Protein AF-F4BXV8-F1 (afdb_monomer)

Structure (mmCIF, N/CA/C/O backbone):
data_AF-F4BXV8-F1
#
_entry.id   AF-F4BXV8-F1
#
loop_
_atom_site.group_PDB
_atom_site.id
_atom_site.type_symbol
_atom_site.label_atom_id
_atom_site.label_alt_id
_atom_site.label_comp_id
_atom_site.label_asym_id
_atom_site.label_entity_id
_atom_site.label_seq_id
_atom_site.pdbx_PDB_ins_code
_atom_site.Cartn_x
_atom_site.Cartn_y
_atom_site.Cartn_z
_atom_site.occupancy
_atom_site.B_iso_or_equiv
_atom_site.auth_seq_id
_atom_site.auth_comp_id
_atom_site.auth_asym_id
_atom_site.auth_atom_id
_atom_site.pdbx_PDB_model_num
ATOM 1 N N . MET A 1 1 ? 5.978 -12.302 1.996 1.00 73.75 1 MET A N 1
ATOM 2 C CA . MET A 1 1 ? 4.993 -11.675 1.088 1.00 73.75 1 MET A CA 1
ATOM 3 C C . MET A 1 1 ? 4.660 -12.638 -0.025 1.00 73.75 1 MET A C 1
ATOM 5 O O . MET A 1 1 ? 5.481 -13.499 -0.318 1.00 73.75 1 MET A O 1
ATOM 9 N N . LEU A 1 2 ? 3.478 -12.496 -0.616 1.00 84.75 2 LEU A N 1
ATOM 10 C CA . LEU A 1 2 ? 3.040 -13.332 -1.731 1.00 84.75 2 LEU A CA 1
ATOM 11 C C . LEU A 1 2 ? 3.262 -12.576 -3.042 1.00 84.75 2 LEU A C 1
ATOM 13 O O . LEU A 1 2 ? 2.959 -11.388 -3.121 1.00 84.75 2 LEU A O 1
ATOM 17 N N . THR A 1 3 ? 3.807 -13.240 -4.059 1.00 88.31 3 THR A N 1
ATOM 18 C CA . THR A 1 3 ? 3.850 -12.672 -5.414 1.00 88.31 3 THR A CA 1
ATOM 19 C C . THR A 1 3 ? 2.435 -12.635 -5.979 1.00 88.31 3 THR A C 1
ATOM 21 O O . THR A 1 3 ? 1.671 -13.579 -5.789 1.00 88.31 3 THR A O 1
ATOM 24 N N . TYR A 1 4 ? 2.101 -11.550 -6.668 1.00 89.06 4 TYR A N 1
ATOM 25 C CA . TYR A 1 4 ? 0.826 -11.387 -7.348 1.00 89.06 4 TYR A CA 1
ATOM 26 C C . TYR A 1 4 ? 1.066 -11.175 -8.838 1.00 89.06 4 TYR A C 1
ATOM 28 O O . TYR A 1 4 ? 1.834 -10.295 -9.232 1.00 89.06 4 TYR A O 1
ATOM 36 N N . ASP A 1 5 ? 0.428 -12.006 -9.657 1.00 89.19 5 ASP A N 1
ATOM 37 C CA . ASP A 1 5 ? 0.467 -11.875 -11.106 1.00 89.19 5 ASP A CA 1
ATO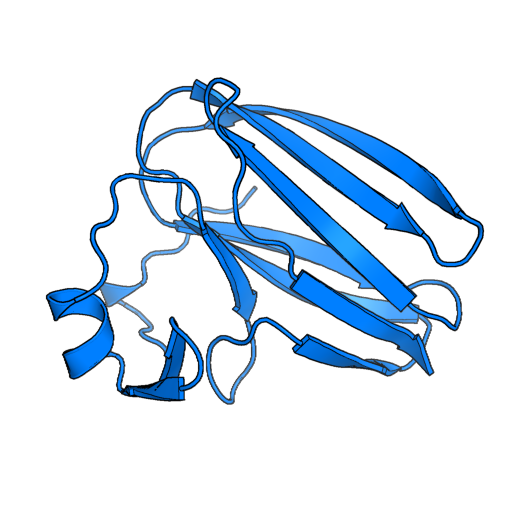M 38 C C . ASP A 1 5 ? -0.743 -11.072 -11.583 1.00 89.19 5 ASP A C 1
ATOM 40 O O . ASP A 1 5 ? -1.849 -11.594 -11.746 1.00 89.19 5 ASP A O 1
ATOM 44 N N . VAL A 1 6 ? -0.509 -9.784 -11.824 1.00 89.75 6 VAL A N 1
ATOM 45 C CA . VAL A 1 6 ? -1.546 -8.860 -12.285 1.00 89.75 6 VAL A CA 1
ATOM 46 C C . VAL A 1 6 ? -2.131 -9.244 -13.646 1.00 89.75 6 VAL A C 1
ATOM 48 O O . VAL A 1 6 ? -3.260 -8.868 -13.939 1.00 89.75 6 VAL A O 1
ATOM 51 N N . GLN A 1 7 ? -1.413 -10.003 -14.480 1.00 87.62 7 GLN A N 1
ATOM 52 C CA . GLN A 1 7 ? -1.928 -10.395 -15.794 1.00 87.62 7 GLN A CA 1
ATOM 53 C C . GLN A 1 7 ? -3.037 -11.445 -15.680 1.00 87.62 7 GLN A C 1
ATOM 55 O O . GLN A 1 7 ? -3.948 -11.465 -16.503 1.00 87.62 7 GLN A O 1
ATOM 60 N N . THR A 1 8 ? -2.991 -12.288 -14.645 1.00 87.94 8 THR A N 1
ATOM 61 C CA . THR A 1 8 ? -4.000 -13.336 -14.415 1.00 87.94 8 THR A CA 1
ATOM 62 C C . THR A 1 8 ? -5.279 -12.817 -13.766 1.00 87.94 8 THR A C 1
ATOM 64 O O . THR A 1 8 ? -6.335 -13.429 -13.915 1.00 87.94 8 THR A O 1
ATOM 67 N N . ALA A 1 9 ? -5.200 -11.694 -13.050 1.00 86.00 9 ALA A N 1
ATOM 68 C CA . ALA A 1 9 ? -6.320 -11.139 -12.300 1.00 86.00 9 ALA A CA 1
ATOM 69 C C . ALA A 1 9 ? -6.241 -9.604 -12.210 1.00 86.00 9 ALA A C 1
ATOM 71 O O . ALA A 1 9 ? -6.115 -9.086 -11.101 1.00 86.00 9 ALA A O 1
ATOM 72 N N . PRO A 1 10 ? -6.284 -8.861 -13.332 1.00 91.00 10 PRO A N 1
ATOM 73 C CA . PRO A 1 10 ? -6.131 -7.410 -13.311 1.00 91.00 10 PRO A CA 1
ATOM 74 C C . PRO A 1 10 ? -7.282 -6.727 -12.551 1.00 91.00 10 PRO A C 1
ATOM 76 O O . PRO A 1 10 ? -8.418 -7.211 -12.585 1.00 91.00 10 PRO A O 1
ATOM 79 N N . PRO A 1 11 ? -7.029 -5.586 -11.888 1.00 94.62 11 PRO A N 1
ATOM 80 C CA . PRO A 1 11 ? -8.083 -4.816 -11.238 1.00 94.62 11 PRO A CA 1
ATOM 81 C C . PRO A 1 11 ? -9.031 -4.206 -12.276 1.00 94.62 11 PRO A C 1
ATOM 83 O O . PRO A 1 11 ? -8.635 -3.890 -13.397 1.00 94.62 11 PRO A O 1
ATOM 86 N N . SER A 1 12 ? -10.282 -3.959 -11.892 1.00 93.81 12 SER A N 1
ATOM 87 C CA . SER A 1 12 ? -11.226 -3.206 -12.729 1.00 93.81 12 SER A CA 1
ATOM 88 C C . SER A 1 12 ? -10.794 -1.744 -12.904 1.00 93.81 12 SER A C 1
ATOM 90 O O . SER A 1 12 ? -10.888 -1.195 -14.003 1.00 93.81 12 SER A O 1
ATOM 92 N N . ALA A 1 13 ? -10.279 -1.129 -11.837 1.00 96.25 13 ALA A N 1
ATOM 93 C CA . ALA A 1 13 ? -9.760 0.231 -11.830 1.00 96.25 13 ALA A CA 1
ATOM 94 C C . ALA A 1 13 ? -8.596 0.397 -10.841 1.00 96.25 13 ALA A C 1
ATOM 96 O O . ALA A 1 13 ? -8.496 -0.310 -9.838 1.00 96.25 13 ALA A O 1
ATOM 97 N N . VAL A 1 14 ? -7.725 1.365 -11.114 1.00 97.81 14 VAL A N 1
ATOM 98 C CA . VAL A 1 14 ? -6.584 1.735 -10.275 1.00 97.81 14 VAL A CA 1
ATOM 99 C C . VAL A 1 14 ? -6.624 3.233 -10.022 1.00 97.81 14 VAL A C 1
ATOM 101 O O . VAL A 1 14 ? -6.647 4.023 -10.965 1.00 97.81 14 VAL A O 1
ATOM 104 N N . TYR A 1 15 ? -6.610 3.634 -8.755 1.00 97.56 15 TYR A N 1
ATOM 105 C CA . TYR A 1 15 ? -6.400 5.023 -8.379 1.00 97.56 15 TYR A CA 1
ATOM 106 C C . TYR A 1 15 ? -4.942 5.412 -8.639 1.00 97.56 15 TYR A C 1
ATOM 108 O O . TYR A 1 15 ? -4.018 4.853 -8.041 1.00 97.56 15 TYR A O 1
ATOM 116 N N . TYR A 1 16 ? -4.732 6.368 -9.538 1.00 94.81 16 TYR A N 1
ATOM 117 C CA . TYR A 1 16 ? -3.416 6.863 -9.919 1.00 94.81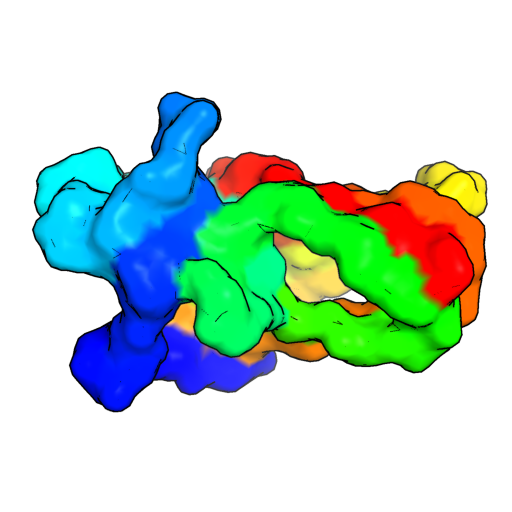 16 TYR A CA 1
ATOM 118 C C . TYR A 1 16 ? -3.494 8.350 -10.277 1.00 94.81 16 TYR A C 1
ATOM 120 O O . TYR A 1 16 ? -4.386 8.783 -11.007 1.00 94.81 16 TYR A O 1
ATOM 128 N N . SER A 1 17 ? -2.564 9.147 -9.743 1.00 88.44 17 SER A N 1
ATOM 129 C CA . SER A 1 17 ? -2.438 10.584 -10.042 1.00 88.44 17 SER A CA 1
ATOM 130 C C . SER A 1 17 ? -3.745 11.384 -9.897 1.00 88.44 17 SER A C 1
ATOM 132 O O . SER A 1 17 ? -4.046 12.253 -10.710 1.00 88.44 17 SER A O 1
ATOM 134 N N . GLY A 1 18 ? -4.534 11.091 -8.857 1.00 91.25 18 GLY A N 1
ATOM 135 C CA . GLY A 1 18 ? -5.753 11.841 -8.528 1.00 91.25 18 GLY A CA 1
ATOM 136 C C . GLY A 1 18 ? -7.042 11.342 -9.189 1.00 91.25 18 GLY A C 1
ATOM 137 O O . GLY A 1 18 ? -8.092 11.947 -8.989 1.00 91.25 18 GLY A O 1
ATOM 138 N N . SER A 1 19 ? -6.998 10.254 -9.962 1.00 95.00 19 SER A N 1
ATOM 139 C CA . SER A 1 19 ? -8.178 9.706 -10.643 1.00 95.00 19 SER A CA 1
ATOM 140 C C . SER A 1 19 ? -8.168 8.179 -10.677 1.00 95.00 19 SER A C 1
ATOM 142 O O . SER A 1 19 ? -7.116 7.555 -10.550 1.00 95.00 19 SER A O 1
ATOM 144 N N . TYR A 1 20 ? -9.341 7.566 -10.850 1.00 96.75 20 TYR A N 1
ATOM 145 C CA . TYR A 1 20 ? -9.438 6.138 -11.148 1.00 96.75 20 TYR A CA 1
ATOM 146 C C . TYR A 1 20 ? -9.291 5.910 -12.650 1.00 96.75 20 TYR A C 1
ATOM 148 O O . TYR A 1 20 ? -10.061 6.447 -13.445 1.00 96.75 20 TYR A O 1
ATOM 156 N N . LEU A 1 21 ? -8.324 5.079 -13.024 1.00 97.50 21 LEU A N 1
ATOM 157 C CA . LEU A 1 21 ? -8.090 4.652 -14.396 1.00 97.50 21 LEU A CA 1
ATOM 158 C C . LEU A 1 21 ? -8.484 3.180 -14.546 1.00 97.50 21 LEU A C 1
ATOM 160 O O . LEU A 1 21 ? -8.116 2.376 -13.688 1.00 97.50 21 LEU A O 1
ATOM 164 N N . PRO A 1 22 ? -9.165 2.778 -15.633 1.00 96.50 22 PRO A N 1
ATOM 165 C CA . PRO A 1 22 ? -9.258 1.367 -15.992 1.00 96.50 22 PRO A CA 1
ATOM 166 C C . PRO A 1 22 ? -7.857 0.759 -16.103 1.00 96.50 22 PRO A C 1
ATOM 168 O O . PRO A 1 22 ? -6.925 1.450 -16.532 1.00 96.50 22 PRO A O 1
ATOM 171 N N . TRP A 1 23 ? -7.702 -0.531 -15.784 1.00 94.94 23 TRP A N 1
ATOM 172 C CA . TRP A 1 23 ? -6.402 -1.213 -15.883 1.00 94.94 23 TRP A CA 1
ATOM 173 C C . TRP A 1 23 ? -5.721 -0.968 -17.233 1.00 94.94 23 TRP A C 1
ATOM 175 O O . TRP A 1 23 ? -4.528 -0.670 -17.279 1.00 94.94 23 TRP A O 1
ATOM 185 N N . THR A 1 24 ? -6.501 -1.000 -18.320 1.00 94.50 24 THR A N 1
ATOM 186 C CA . THR A 1 24 ? -5.999 -0.819 -19.684 1.00 94.50 24 THR A CA 1
ATOM 187 C C . THR A 1 24 ? -5.361 0.540 -19.951 1.00 94.50 24 THR A C 1
ATOM 189 O O . THR A 1 24 ? -4.487 0.653 -20.803 1.00 94.50 24 THR A O 1
ATOM 192 N N . SER A 1 25 ? -5.797 1.573 -19.236 1.00 96.38 25 SER A N 1
ATOM 193 C CA . SER A 1 25 ? -5.219 2.913 -19.315 1.00 96.38 25 SER A CA 1
ATOM 194 C C . SER A 1 25 ? -4.077 3.069 -18.318 1.00 96.38 25 SER A C 1
ATOM 196 O O . SER A 1 25 ? -3.043 3.639 -18.654 1.00 96.38 25 SER A O 1
ATOM 198 N N . PHE A 1 26 ? -4.237 2.521 -17.110 1.00 96.25 26 PHE A N 1
ATOM 199 C CA . PHE A 1 26 ? -3.221 2.571 -16.063 1.00 96.25 26 PHE A CA 1
ATOM 200 C C . PHE A 1 26 ? -1.886 1.972 -16.520 1.00 96.25 26 PHE A C 1
ATOM 202 O O . PHE A 1 26 ? -0.860 2.638 -16.400 1.00 96.25 26 PHE A O 1
ATOM 209 N N . TYR A 1 27 ? -1.883 0.758 -17.088 1.00 92.69 27 TYR A N 1
ATOM 210 C CA . TYR A 1 27 ? -0.626 0.086 -17.446 1.00 92.69 27 TYR A CA 1
ATOM 211 C C . TYR A 1 27 ? 0.176 0.844 -18.519 1.00 92.69 27 TYR A C 1
ATOM 213 O O . TYR A 1 27 ? 1.378 0.633 -18.640 1.00 92.69 27 TYR A O 1
ATOM 221 N N . GLN A 1 28 ? -0.476 1.714 -19.299 1.00 94.06 28 GLN A N 1
ATOM 222 C CA . GLN A 1 28 ? 0.167 2.524 -20.338 1.00 94.06 28 GLN A CA 1
ATOM 223 C C . GLN A 1 28 ? 0.850 3.774 -19.773 1.00 94.06 28 GLN A C 1
ATOM 225 O O . GLN A 1 28 ? 1.820 4.252 -20.355 1.00 94.06 28 GLN A O 1
ATOM 230 N N . VAL A 1 29 ? 0.340 4.314 -18.660 1.00 94.88 29 VAL A N 1
ATOM 231 C CA . VAL A 1 29 ? 0.823 5.574 -18.063 1.00 94.88 29 VAL A CA 1
ATOM 232 C C . VAL A 1 29 ? 1.642 5.365 -16.793 1.00 94.88 29 VAL A C 1
ATOM 234 O O . VAL A 1 29 ? 2.339 6.277 -16.352 1.00 94.88 29 VAL A O 1
ATOM 237 N N . PHE A 1 30 ? 1.565 4.182 -16.186 1.00 95.19 30 PHE A N 1
ATOM 238 C CA . PHE A 1 30 ? 2.342 3.854 -15.004 1.00 95.19 30 PHE A CA 1
ATOM 239 C C . PHE A 1 30 ? 3.817 3.677 -15.375 1.00 95.19 30 PHE A C 1
ATOM 241 O O . PHE A 1 30 ? 4.203 2.690 -15.997 1.00 95.19 30 PHE A O 1
ATOM 248 N N . SER A 1 31 ? 4.656 4.628 -14.959 1.00 89.44 31 SER A N 1
ATOM 249 C CA . SER A 1 31 ? 6.092 4.657 -15.278 1.00 89.44 31 SER A CA 1
ATOM 250 C C . SER A 1 31 ? 6.884 3.472 -14.724 1.00 89.44 31 SER A C 1
ATOM 252 O O . SER A 1 31 ? 7.994 3.219 -15.186 1.00 89.44 31 SER A O 1
ATOM 254 N N . ALA A 1 32 ? 6.343 2.776 -13.717 1.00 91.50 32 ALA A N 1
ATOM 255 C CA . ALA A 1 32 ? 6.902 1.553 -13.145 1.00 91.50 32 ALA A CA 1
ATOM 256 C C . ALA A 1 32 ? 8.384 1.668 -12.701 1.00 91.50 32 ALA A C 1
ATOM 258 O O . ALA A 1 32 ? 9.097 0.667 -12.614 1.00 91.50 32 ALA A O 1
ATOM 259 N N . ASN A 1 33 ? 8.838 2.889 -12.399 1.00 93.56 33 ASN A N 1
ATOM 260 C CA . ASN A 1 33 ? 10.228 3.242 -12.084 1.00 93.56 33 ASN A CA 1
ATOM 261 C C . ASN A 1 33 ? 10.474 3.513 -10.591 1.00 93.56 33 ASN A C 1
ATOM 263 O O . ASN A 1 33 ? 11.621 3.649 -10.174 1.00 93.56 33 ASN A O 1
ATOM 267 N N . ALA A 1 34 ? 9.413 3.582 -9.791 1.00 95.44 34 ALA A N 1
ATOM 268 C CA . ALA A 1 34 ? 9.465 3.784 -8.351 1.00 95.44 34 ALA A CA 1
ATOM 269 C C . ALA A 1 34 ? 8.516 2.804 -7.646 1.00 95.44 34 ALA A C 1
ATOM 271 O O . ALA A 1 34 ? 7.572 2.307 -8.273 1.00 95.44 34 ALA A O 1
ATOM 272 N N . PRO A 1 35 ? 8.752 2.503 -6.357 1.00 97.75 35 PRO A N 1
ATOM 273 C CA . PRO A 1 35 ? 7.814 1.723 -5.569 1.00 97.75 35 PRO A CA 1
ATOM 274 C C . PRO A 1 35 ? 6.454 2.408 -5.512 1.00 97.75 35 PRO A C 1
ATOM 276 O O . PRO A 1 35 ? 6.361 3.629 -5.407 1.00 97.75 35 PRO A O 1
ATOM 279 N N . ALA A 1 36 ? 5.394 1.616 -5.558 1.00 97.69 36 ALA A N 1
ATOM 280 C CA . ALA A 1 36 ? 4.033 2.117 -5.429 1.00 97.69 36 ALA A CA 1
ATOM 281 C C . ALA A 1 36 ? 3.214 1.179 -4.547 1.00 97.69 36 ALA A C 1
ATOM 283 O O . ALA A 1 36 ? 3.520 -0.012 -4.450 1.00 97.69 36 ALA A O 1
ATOM 284 N N . LEU A 1 37 ? 2.206 1.728 -3.879 1.00 97.94 37 LEU A N 1
ATOM 285 C CA . LEU A 1 37 ? 1.416 1.037 -2.872 1.00 97.94 37 LEU A CA 1
ATOM 286 C C . LEU A 1 37 ? -0.069 1.356 -3.052 1.00 97.94 37 LEU A C 1
ATOM 288 O O . LEU A 1 37 ? -0.451 2.510 -3.247 1.00 97.94 37 LEU A O 1
ATOM 292 N N . TRP A 1 38 ? -0.905 0.330 -2.941 1.00 98.38 38 TRP A N 1
ATOM 293 C CA . TRP A 1 38 ? -2.357 0.436 -2.981 1.00 98.38 38 TRP A CA 1
ATOM 294 C C . TRP A 1 38 ? -3.008 -0.496 -1.966 1.00 98.38 38 TRP A C 1
ATOM 296 O O . TRP A 1 38 ? -2.430 -1.492 -1.537 1.00 98.38 38 TRP A O 1
ATOM 306 N N . ILE A 1 39 ? -4.257 -0.197 -1.647 1.00 98.19 39 ILE A N 1
ATOM 307 C CA . ILE A 1 39 ? -5.199 -1.107 -1.010 1.00 98.19 39 ILE A CA 1
ATOM 308 C C . ILE A 1 39 ? -5.904 -1.880 -2.123 1.00 98.19 39 ILE A C 1
ATOM 310 O O . ILE A 1 39 ? -6.481 -1.273 -3.025 1.00 98.19 39 ILE A O 1
ATOM 314 N N . SER A 1 40 ? -5.841 -3.207 -2.066 1.00 97.31 40 SER A N 1
ATOM 315 C CA . SER A 1 40 ? -6.477 -4.117 -3.019 1.00 97.31 40 SER A CA 1
ATOM 316 C C . SER A 1 40 ? -7.866 -4.517 -2.526 1.00 97.31 40 SER A C 1
ATOM 318 O O . SER A 1 40 ? -8.030 -4.974 -1.3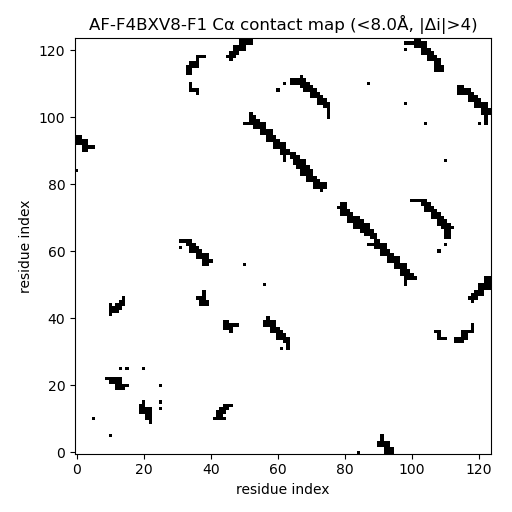94 1.00 97.31 40 SER A O 1
ATOM 320 N N . SER A 1 41 ? -8.875 -4.352 -3.379 1.00 94.19 41 SER A N 1
ATOM 321 C CA . SER A 1 41 ? -10.267 -4.711 -3.101 1.00 94.19 41 SER A CA 1
ATOM 322 C C . SER A 1 41 ? -10.953 -5.275 -4.348 1.00 94.19 41 SER A C 1
ATOM 324 O O . SER A 1 41 ? -10.415 -5.210 -5.454 1.00 94.19 41 SER A O 1
ATOM 326 N N . SER A 1 42 ? -12.184 -5.767 -4.197 1.00 90.44 42 SER A N 1
ATOM 327 C CA . SER A 1 42 ? -13.026 -6.171 -5.333 1.00 90.44 42 SER A CA 1
ATOM 328 C C . SER A 1 42 ? -13.395 -5.012 -6.270 1.00 90.44 42 SER A C 1
ATOM 330 O O . SER A 1 42 ? -13.751 -5.255 -7.420 1.00 90.44 42 SER A O 1
ATOM 332 N N . LEU A 1 43 ? -13.300 -3.762 -5.804 1.00 89.75 43 LEU A N 1
ATOM 333 C CA . LEU A 1 43 ? -13.572 -2.559 -6.597 1.00 89.75 43 LEU A CA 1
ATOM 334 C C . LEU A 1 43 ? -12.333 -2.048 -7.348 1.00 89.75 43 LEU A C 1
ATOM 336 O O . LEU A 1 43 ? -12.435 -1.083 -8.102 1.00 89.75 43 LEU A O 1
ATOM 340 N N . GLY A 1 44 ? -11.177 -2.687 -7.148 1.00 95.88 44 GLY A N 1
ATOM 341 C CA . GLY A 1 44 ? -9.899 -2.266 -7.703 1.00 95.88 44 GLY A CA 1
ATOM 342 C C . GLY A 1 44 ? -8.927 -1.786 -6.630 1.00 95.88 44 GLY A C 1
ATOM 343 O O . GLY A 1 44 ? -8.996 -2.206 -5.469 1.00 95.88 44 GLY A O 1
ATOM 344 N N . TRP A 1 45 ? -7.988 -0.936 -7.040 1.00 98.00 45 TRP A N 1
ATOM 345 C CA . TRP A 1 45 ? -6.873 -0.482 -6.211 1.00 98.00 45 TRP A CA 1
ATOM 346 C C . TRP A 1 45 ? -7.018 0.984 -5.825 1.00 98.00 45 TRP A C 1
ATOM 348 O O . TRP A 1 45 ? -7.212 1.836 -6.690 1.00 98.00 45 TRP A O 1
ATOM 358 N N . ALA A 1 46 ? -6.881 1.290 -4.538 1.00 98.06 46 ALA A N 1
ATOM 359 C CA . ALA A 1 46 ? -7.085 2.632 -3.995 1.00 98.06 46 ALA A CA 1
ATOM 360 C C . ALA A 1 46 ? -5.929 3.070 -3.087 1.00 98.06 46 ALA A C 1
ATOM 362 O O . ALA A 1 46 ? -5.146 2.247 -2.623 1.00 98.06 46 ALA A O 1
ATOM 363 N N . TRP A 1 47 ? -5.828 4.369 -2.800 1.00 97.88 47 TRP A N 1
ATOM 364 C CA . TRP A 1 47 ? -4.935 4.883 -1.747 1.00 97.88 47 TRP A CA 1
ATOM 365 C C . TRP A 1 47 ? -5.632 5.083 -0.402 1.00 97.88 47 TRP A C 1
ATOM 367 O O . TRP A 1 47 ? -4.972 5.375 0.590 1.00 97.88 47 TRP A O 1
ATOM 377 N N . TYR A 1 48 ? -6.953 4.932 -0.361 1.00 97.31 48 TYR A N 1
ATOM 378 C CA . TYR A 1 48 ? -7.764 5.147 0.827 1.00 97.31 48 TYR A CA 1
ATOM 379 C C . TYR A 1 48 ? -8.827 4.057 0.940 1.00 97.31 48 TYR A C 1
ATOM 381 O O . TYR A 1 48 ? -9.461 3.717 -0.061 1.00 97.31 48 TYR A O 1
ATOM 389 N N . ALA A 1 49 ? -9.049 3.547 2.149 1.00 96.69 49 ALA A N 1
ATOM 390 C CA . ALA A 1 49 ? -10.200 2.713 2.465 1.00 96.69 49 ALA A CA 1
ATOM 391 C C . ALA A 1 49 ? -10.698 2.968 3.889 1.00 96.69 49 ALA A C 1
ATOM 393 O O . ALA A 1 49 ? -9.930 3.314 4.785 1.00 96.69 49 ALA A O 1
ATOM 394 N N . THR A 1 50 ? -11.987 2.718 4.095 1.00 96.81 50 THR A N 1
ATOM 395 C CA . THR A 1 50 ? -12.583 2.542 5.420 1.00 96.81 50 THR A CA 1
ATOM 396 C C . THR A 1 50 ? -12.789 1.057 5.680 1.00 96.81 50 THR A C 1
ATOM 398 O O . THR A 1 50 ? -13.239 0.339 4.784 1.00 96.81 50 THR A O 1
ATOM 401 N N . SER A 1 51 ? -12.510 0.590 6.892 1.00 94.62 51 SER A N 1
ATOM 402 C CA . SER A 1 51 ? -12.686 -0.819 7.254 1.00 94.62 51 SER A CA 1
ATOM 403 C C . SER A 1 51 ? -13.216 -0.969 8.681 1.00 94.62 51 SER A C 1
ATOM 405 O O . SER A 1 51 ? -12.943 -0.097 9.503 1.00 94.62 51 SER A O 1
ATOM 407 N N . PRO A 1 52 ? -13.942 -2.052 9.012 1.00 95.88 52 PRO A N 1
ATOM 408 C CA . PRO A 1 52 ? -14.271 -2.343 10.4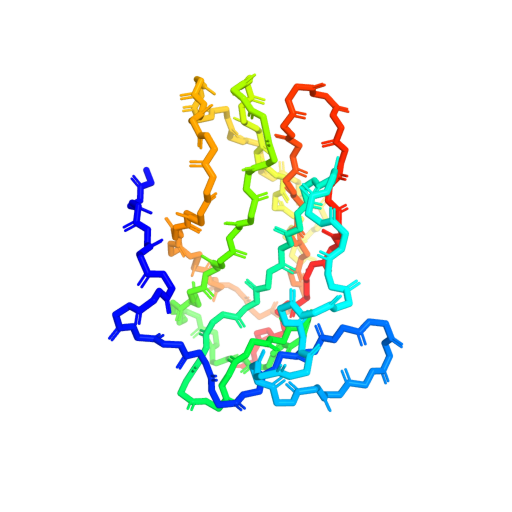00 1.00 95.88 52 PRO A CA 1
ATOM 409 C C . PRO A 1 52 ? -13.006 -2.524 11.246 1.00 95.88 52 PRO A C 1
ATOM 411 O O . PRO A 1 52 ? -12.059 -3.187 10.802 1.00 95.88 52 PRO A O 1
ATOM 414 N N . ALA A 1 53 ? -12.997 -2.012 12.474 1.00 95.69 53 ALA A N 1
ATOM 415 C CA . ALA A 1 53 ? -11.925 -2.312 13.420 1.00 95.69 53 ALA A CA 1
ATOM 416 C C . ALA A 1 53 ? -11.781 -3.835 13.641 1.00 95.69 53 ALA A C 1
ATOM 418 O O . ALA A 1 53 ? -12.753 -4.585 13.741 1.00 95.69 53 ALA A O 1
ATOM 419 N N . GLY A 1 54 ? -10.539 -4.313 13.688 1.00 94.56 54 GLY A N 1
ATOM 420 C CA . GLY A 1 54 ? -10.174 -5.727 13.768 1.00 94.56 54 GLY A CA 1
ATOM 421 C C . GLY A 1 54 ? -10.084 -6.456 12.422 1.00 94.56 54 GLY A C 1
ATOM 422 O O . GLY A 1 54 ? -9.649 -7.617 12.412 1.00 94.56 54 GLY A O 1
ATOM 423 N N . SER A 1 55 ? -10.465 -5.811 11.313 1.00 95.69 55 SER A N 1
ATOM 424 C CA . SER A 1 55 ? -10.485 -6.422 9.980 1.00 95.69 55 SER A CA 1
ATOM 425 C C . SER A 1 55 ? -9.100 -6.520 9.328 1.00 95.69 55 SER A C 1
ATOM 427 O O . SER A 1 55 ? -8.123 -5.885 9.736 1.00 95.69 55 SER A O 1
ATOM 429 N N . TRP A 1 56 ? -9.020 -7.375 8.308 1.00 96.94 56 TRP A N 1
ATOM 430 C CA . TRP A 1 56 ? -7.840 -7.527 7.467 1.00 96.94 56 TRP A CA 1
ATOM 431 C C . TRP A 1 56 ? -8.022 -6.741 6.172 1.00 96.94 56 TRP A C 1
ATOM 433 O O . TRP A 1 56 ? -9.016 -6.913 5.469 1.00 96.94 56 TRP A O 1
ATOM 443 N N . VAL A 1 57 ? -7.024 -5.931 5.837 1.00 97.25 57 VAL A N 1
ATOM 444 C CA . VAL A 1 57 ? -6.936 -5.167 4.595 1.00 97.25 57 VAL A CA 1
ATOM 445 C C . VAL A 1 57 ? -5.802 -5.739 3.756 1.00 97.25 57 VAL A C 1
ATOM 447 O O . VAL A 1 57 ? -4.717 -6.031 4.264 1.00 97.25 57 VAL A O 1
ATOM 450 N N . GLN A 1 58 ? -6.056 -5.938 2.466 1.00 97.50 58 GLN A N 1
ATOM 451 C CA . GLN A 1 58 ? -5.035 -6.403 1.541 1.00 97.50 58 GLN A CA 1
ATOM 452 C C . GLN A 1 58 ? -4.294 -5.204 0.952 1.00 97.50 58 GLN A C 1
ATOM 454 O O . GLN A 1 58 ? -4.898 -4.323 0.347 1.00 97.50 58 GLN A O 1
ATOM 459 N N . GLU A 1 59 ? -2.978 -5.199 1.087 1.00 97.88 59 GLU A N 1
ATOM 460 C CA . GLU A 1 59 ? -2.090 -4.201 0.506 1.00 97.88 59 GLU A CA 1
ATOM 461 C C . GLU A 1 59 ? -1.367 -4.806 -0.697 1.00 97.88 59 GLU A C 1
ATOM 463 O O . GLU A 1 59 ? -0.877 -5.941 -0.646 1.00 97.88 59 GLU A O 1
ATOM 468 N N . LEU A 1 60 ? -1.281 -4.033 -1.773 1.00 97.62 60 LEU A N 1
ATOM 469 C CA . LEU A 1 60 ? -0.579 -4.376 -2.996 1.00 97.62 60 LEU A CA 1
ATOM 470 C C . LEU A 1 60 ? 0.559 -3.394 -3.236 1.00 97.62 60 LEU A C 1
ATOM 472 O O . LEU A 1 60 ? 0.356 -2.186 -3.316 1.00 97.62 60 LEU A O 1
ATOM 476 N N . MET A 1 61 ? 1.754 -3.935 -3.409 1.00 97.25 61 MET A N 1
ATOM 477 C CA . MET A 1 61 ? 2.985 -3.190 -3.630 1.00 97.25 61 MET A CA 1
ATOM 478 C C . MET A 1 61 ? 3.519 -3.483 -5.023 1.00 97.25 61 MET A C 1
ATOM 480 O O . MET A 1 61 ? 3.522 -4.637 -5.449 1.00 97.25 61 MET A O 1
ATOM 484 N N . TYR A 1 62 ? 4.035 -2.469 -5.704 1.00 97.62 62 TYR A N 1
ATOM 485 C CA . TYR A 1 62 ? 4.848 -2.632 -6.901 1.00 97.62 62 TYR A CA 1
ATOM 486 C C . TYR A 1 62 ? 6.329 -2.466 -6.551 1.00 97.62 62 TYR A C 1
ATOM 488 O O . TYR A 1 62 ? 6.732 -1.449 -5.986 1.00 97.62 62 TYR A O 1
ATOM 496 N N . VAL A 1 63 ? 7.135 -3.471 -6.892 1.00 97.81 63 VAL A N 1
ATOM 497 C CA . VAL A 1 63 ? 8.588 -3.485 -6.696 1.00 97.81 63 VAL A CA 1
ATOM 498 C C . VAL A 1 63 ? 9.257 -3.226 -8.054 1.00 97.81 63 VAL A C 1
ATOM 500 O O . VAL A 1 63 ? 9.181 -4.096 -8.923 1.00 97.81 63 VAL A O 1
ATOM 503 N N . PRO A 1 64 ? 9.902 -2.063 -8.279 1.00 97.12 64 PRO A N 1
ATOM 504 C CA . PRO A 1 64 ? 10.496 -1.732 -9.579 1.00 97.12 64 PRO A CA 1
ATOM 505 C C . PRO A 1 64 ? 11.832 -2.446 -9.822 1.00 97.12 64 PRO A C 1
ATOM 507 O O . PRO A 1 64 ? 12.175 -2.764 -10.956 1.00 97.12 64 PRO A O 1
ATOM 510 N N . VAL A 1 65 ? 12.600 -2.695 -8.757 1.00 96.44 65 VAL A N 1
ATOM 511 C CA . VAL A 1 65 ? 13.962 -3.243 -8.812 1.00 96.44 65 VAL A CA 1
ATOM 512 C C . VAL A 1 65 ? 14.193 -4.223 -7.669 1.00 96.44 65 VAL A C 1
ATOM 514 O O . VAL A 1 65 ? 13.537 -4.142 -6.631 1.00 96.44 65 VAL A O 1
ATOM 517 N N . THR A 1 66 ? 15.149 -5.136 -7.838 1.00 96.56 66 THR A N 1
ATOM 518 C CA . THR A 1 66 ? 15.596 -5.991 -6.733 1.00 96.56 66 THR A CA 1
ATOM 519 C C . THR A 1 66 ? 16.233 -5.136 -5.639 1.00 96.56 66 THR A C 1
ATOM 521 O O . THR A 1 66 ? 17.146 -4.362 -5.920 1.00 96.56 66 THR A O 1
ATOM 524 N N . GLY A 1 67 ? 15.798 -5.289 -4.388 1.00 96.56 67 GLY A N 1
ATOM 525 C CA . GLY A 1 67 ? 16.337 -4.494 -3.286 1.00 96.56 67 GLY A CA 1
ATOM 526 C C . GLY A 1 67 ? 15.758 -4.844 -1.923 1.00 96.56 67 GLY A C 1
ATOM 527 O O . GLY A 1 67 ? 14.785 -5.593 -1.823 1.00 96.56 67 GLY A O 1
ATOM 528 N N . SER A 1 68 ? 16.360 -4.294 -0.864 1.00 97.44 68 SER A N 1
ATOM 529 C CA . SER A 1 68 ? 15.817 -4.425 0.490 1.00 97.44 68 SER A CA 1
ATOM 530 C C . SER A 1 68 ? 14.458 -3.737 0.575 1.00 97.44 68 SER A C 1
ATOM 532 O O . SER A 1 68 ? 14.329 -2.571 0.200 1.00 97.44 68 SER A O 1
ATOM 534 N N . MET A 1 69 ? 13.469 -4.474 1.072 1.00 97.44 69 MET A N 1
ATOM 535 C CA . MET A 1 69 ? 12.099 -4.036 1.257 1.00 97.44 69 MET A CA 1
ATOM 536 C C . MET A 1 69 ? 11.816 -3.778 2.729 1.00 97.44 69 MET A C 1
ATOM 538 O O . MET A 1 69 ? 11.942 -4.674 3.567 1.00 97.44 69 MET A O 1
ATOM 542 N N . LYS A 1 70 ? 11.379 -2.561 3.038 1.00 98.00 70 LYS A N 1
ATOM 543 C CA . LYS A 1 70 ? 11.006 -2.149 4.392 1.00 98.00 70 LYS A CA 1
ATOM 544 C C . LYS A 1 70 ? 9.602 -1.572 4.380 1.00 98.00 70 LYS A C 1
ATOM 546 O O . LYS A 1 70 ? 9.257 -0.820 3.475 1.00 98.00 70 LYS A O 1
ATOM 551 N N . VAL A 1 71 ? 8.806 -1.937 5.375 1.00 98.06 71 VAL A N 1
ATOM 552 C CA . VAL A 1 71 ? 7.430 -1.468 5.552 1.00 98.06 71 VAL A CA 1
ATOM 553 C C . VAL A 1 71 ? 7.347 -0.686 6.854 1.00 98.06 71 VAL A C 1
ATOM 555 O O . VAL A 1 71 ? 7.912 -1.102 7.869 1.00 98.06 71 VAL A O 1
ATOM 558 N N . TYR A 1 72 ? 6.651 0.441 6.793 1.00 98.25 72 TYR A N 1
ATOM 559 C CA . TYR A 1 72 ? 6.409 1.353 7.898 1.00 98.25 72 TYR A CA 1
ATOM 560 C C . TYR A 1 72 ? 4.897 1.517 8.031 1.00 98.25 72 TYR A C 1
ATOM 562 O O . TYR A 1 72 ? 4.271 2.086 7.138 1.00 98.25 72 TYR A O 1
ATOM 570 N N . ASP A 1 73 ? 4.329 1.014 9.125 1.00 98.12 73 ASP A N 1
ATOM 571 C CA . ASP A 1 73 ? 2.916 1.189 9.461 1.00 98.12 73 ASP A CA 1
ATOM 572 C C . ASP A 1 73 ? 2.818 2.194 10.617 1.00 98.12 73 ASP A C 1
ATOM 574 O O . ASP A 1 73 ? 3.290 1.915 11.722 1.00 98.12 73 ASP A O 1
ATOM 578 N N . LEU A 1 74 ? 2.227 3.361 10.383 1.00 98.25 74 LEU A N 1
ATOM 579 C CA . LEU A 1 74 ? 1.868 4.318 11.427 1.00 98.25 74 LEU A CA 1
ATOM 580 C C . LEU A 1 74 ? 0.504 3.930 12.001 1.00 98.25 74 LEU A C 1
ATOM 582 O O . LEU A 1 74 ? -0.473 3.829 11.257 1.00 98.25 74 LEU A O 1
ATOM 586 N N . TYR A 1 75 ? 0.455 3.716 13.311 1.00 97.81 75 TYR A N 1
ATOM 587 C CA . TYR A 1 75 ? -0.740 3.337 14.057 1.00 97.81 75 TYR A CA 1
ATOM 588 C C . TYR A 1 75 ? -1.491 4.579 14.579 1.00 97.81 75 TYR A C 1
ATOM 590 O O . TYR A 1 75 ? -0.881 5.642 14.744 1.00 97.81 75 TYR A O 1
ATOM 598 N N . PRO A 1 76 ? -2.797 4.457 14.896 1.00 97.62 76 PRO A N 1
ATOM 599 C CA . PRO A 1 76 ? -3.611 5.563 15.406 1.00 97.62 76 PRO A CA 1
ATOM 600 C C . PRO A 1 76 ? -3.084 6.220 16.687 1.00 97.62 76 PRO A C 1
ATOM 602 O O . PRO A 1 76 ? -3.365 7.389 16.942 1.00 97.62 76 PRO A O 1
ATOM 605 N N . ASP A 1 77 ? -2.319 5.484 17.494 1.00 96.75 77 ASP A N 1
ATOM 606 C CA . ASP A 1 77 ? -1.704 5.963 18.736 1.00 96.75 77 ASP A CA 1
ATOM 607 C C . ASP A 1 77 ? -0.403 6.762 18.514 1.00 96.75 77 ASP A C 1
ATOM 609 O O . ASP A 1 77 ? 0.234 7.201 19.472 1.00 96.75 77 ASP A O 1
ATOM 613 N N . GLY A 1 78 ? -0.005 6.960 17.254 1.00 95.88 78 GLY A N 1
ATOM 614 C CA . GLY A 1 78 ? 1.212 7.666 16.864 1.00 95.88 78 GLY A CA 1
ATOM 615 C C . GLY A 1 78 ? 2.467 6.792 16.857 1.00 95.88 78 GLY A C 1
ATOM 616 O O . GLY A 1 78 ? 3.542 7.278 16.498 1.00 95.88 78 GLY A O 1
ATOM 617 N N . THR A 1 79 ? 2.368 5.509 17.216 1.00 97.50 79 THR A N 1
ATOM 618 C CA . THR A 1 79 ? 3.498 4.581 17.122 1.00 97.50 79 THR A CA 1
ATOM 619 C C . THR A 1 79 ? 3.719 4.130 15.682 1.00 97.50 79 THR A C 1
ATOM 621 O O . THR A 1 79 ? 2.796 4.046 14.876 1.00 97.50 79 THR A O 1
ATOM 624 N N . THR A 1 80 ? 4.972 3.847 15.323 1.00 97.62 80 THR A N 1
ATOM 625 C CA . THR A 1 80 ? 5.309 3.289 14.008 1.00 97.62 80 THR A CA 1
ATOM 626 C C . THR A 1 80 ? 5.845 1.881 14.171 1.00 97.62 80 THR A C 1
ATOM 628 O O . THR A 1 80 ? 6.857 1.660 14.840 1.00 97.62 80 THR A O 1
ATOM 631 N N . ARG A 1 81 ? 5.206 0.926 13.503 1.00 97.00 81 ARG A N 1
ATOM 632 C CA . ARG A 1 81 ? 5.741 -0.418 13.343 1.00 97.00 81 ARG A CA 1
ATOM 633 C C . ARG A 1 81 ? 6.633 -0.463 12.112 1.00 97.00 81 ARG A C 1
ATOM 635 O O . ARG A 1 81 ? 6.210 -0.148 11.004 1.00 97.00 81 ARG A O 1
ATOM 642 N N . TYR A 1 82 ? 7.860 -0.920 12.314 1.00 97.12 82 TYR A N 1
ATOM 643 C CA . TYR A 1 82 ? 8.834 -1.147 1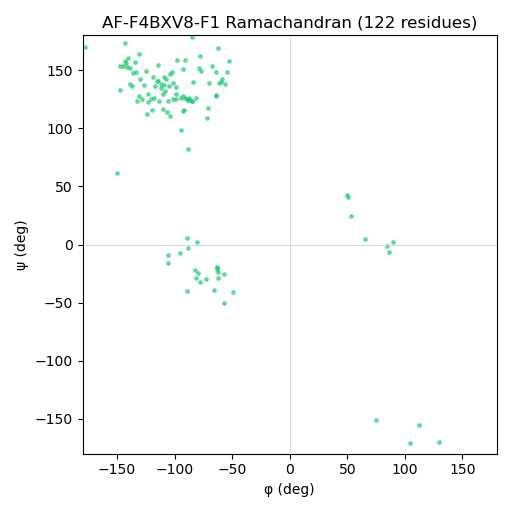1.255 1.00 97.12 82 TYR A CA 1
ATOM 644 C C . TYR A 1 82 ? 9.035 -2.646 11.026 1.00 97.12 82 TYR A C 1
ATOM 646 O O . TYR A 1 82 ? 9.258 -3.401 11.975 1.00 97.12 82 TYR A O 1
ATOM 654 N N . VAL A 1 83 ? 8.992 -3.075 9.764 1.00 96.50 83 VAL A N 1
ATOM 655 C CA . VAL A 1 83 ? 9.289 -4.457 9.367 1.00 96.50 83 VAL A CA 1
ATOM 656 C C . VAL A 1 83 ? 10.240 -4.464 8.173 1.00 96.50 83 VAL A C 1
ATOM 658 O O . VAL A 1 83 ? 9.929 -3.920 7.116 1.00 96.50 83 VAL A O 1
ATOM 661 N N . ASN A 1 84 ? 11.387 -5.131 8.319 1.00 96.31 84 ASN A N 1
ATOM 662 C CA . ASN A 1 84 ? 12.289 -5.431 7.208 1.00 96.31 84 ASN A CA 1
ATOM 663 C C . ASN A 1 84 ? 11.932 -6.804 6.622 1.00 96.31 84 ASN A C 1
ATOM 665 O O . ASN A 1 84 ? 12.059 -7.820 7.303 1.00 96.31 84 ASN A O 1
ATOM 669 N N . TYR A 1 85 ? 11.490 -6.832 5.366 1.00 94.75 85 TYR A N 1
ATOM 670 C CA . TYR A 1 85 ? 11.120 -8.052 4.643 1.00 94.75 85 TYR A CA 1
ATOM 671 C C . TYR A 1 85 ? 12.295 -8.699 3.889 1.00 94.75 85 TYR A C 1
ATOM 673 O O . TYR A 1 85 ? 12.098 -9.686 3.182 1.00 94.75 85 TYR A O 1
ATOM 681 N N . GLY A 1 86 ? 13.517 -8.182 4.044 1.00 95.00 86 GLY A N 1
ATOM 682 C CA . GLY A 1 86 ? 14.693 -8.662 3.323 1.00 95.00 86 GLY A CA 1
ATOM 683 C C . GLY A 1 86 ? 14.690 -8.204 1.866 1.00 95.00 86 GLY A C 1
ATOM 684 O O . GLY A 1 86 ? 14.171 -7.136 1.550 1.00 95.00 86 GLY A O 1
ATOM 685 N N . PHE A 1 87 ? 15.301 -8.983 0.975 1.00 94.75 87 PHE A N 1
ATOM 686 C CA . PHE A 1 87 ? 15.354 -8.663 -0.452 1.00 94.75 87 PHE A CA 1
ATOM 687 C C . PHE A 1 87 ? 14.065 -9.076 -1.173 1.00 94.75 87 PHE A C 1
ATOM 689 O O . PHE A 1 87 ? 13.671 -10.241 -1.137 1.00 94.75 87 PHE A O 1
ATOM 696 N N . ALA A 1 88 ? 13.442 -8.128 -1.873 1.00 95.50 88 ALA A N 1
ATOM 697 C CA . ALA A 1 88 ? 12.327 -8.370 -2.781 1.00 95.50 88 ALA A CA 1
ATOM 698 C C . ALA A 1 88 ? 12.806 -8.345 -4.238 1.00 95.50 88 ALA A C 1
ATOM 700 O O . ALA A 1 88 ? 13.732 -7.610 -4.579 1.00 95.50 88 ALA A O 1
ATOM 701 N N . THR A 1 89 ? 12.162 -9.135 -5.097 1.00 96.19 89 THR A N 1
ATOM 702 C CA . THR A 1 89 ? 12.365 -9.112 -6.553 1.00 96.19 89 THR A CA 1
ATOM 703 C C . THR A 1 89 ? 11.279 -8.283 -7.245 1.00 96.19 89 THR A C 1
ATOM 705 O O . THR A 1 89 ? 10.192 -8.131 -6.670 1.00 96.19 89 THR A O 1
ATOM 708 N N . PRO A 1 90 ? 11.528 -7.788 -8.475 1.00 96.62 90 PRO A N 1
ATOM 709 C CA . PRO A 1 90 ? 10.568 -6.984 -9.217 1.00 96.62 90 PRO A CA 1
ATOM 710 C C . PRO A 1 90 ? 9.173 -7.606 -9.367 1.00 96.62 90 PRO A C 1
ATOM 712 O O . PRO A 1 90 ? 8.983 -8.826 -9.286 1.00 96.62 90 PRO A O 1
ATOM 715 N N . GLY A 1 91 ? 8.195 -6.737 -9.611 1.00 95.75 91 GLY A N 1
ATOM 716 C CA . GLY A 1 91 ? 6.795 -7.083 -9.837 1.00 95.75 91 GLY A CA 1
ATOM 717 C C . GLY A 1 9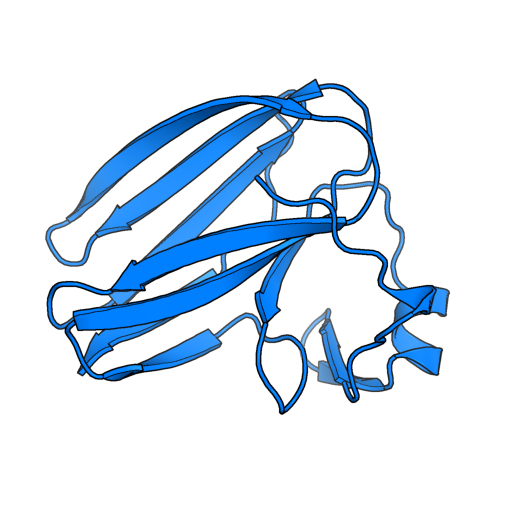1 ? 5.895 -6.788 -8.640 1.00 95.75 91 GLY A C 1
ATOM 718 O O . GLY A 1 91 ? 6.296 -6.156 -7.662 1.00 95.75 91 GLY A O 1
ATOM 719 N N . TYR A 1 92 ? 4.651 -7.253 -8.723 1.00 96.38 92 TYR A N 1
ATOM 720 C CA . TYR A 1 92 ? 3.647 -6.981 -7.703 1.00 96.38 92 TYR A CA 1
ATOM 721 C C . TYR A 1 92 ? 3.734 -7.967 -6.531 1.00 96.38 92 TYR A C 1
ATOM 723 O O . TYR A 1 92 ? 3.954 -9.171 -6.716 1.00 96.38 92 TYR A O 1
ATOM 731 N N . LYS A 1 93 ? 3.564 -7.450 -5.312 1.00 95.81 93 LYS A N 1
ATOM 732 C CA . LYS A 1 93 ? 3.604 -8.201 -4.051 1.00 95.81 93 LYS A CA 1
ATOM 733 C C . LYS A 1 93 ? 2.376 -7.879 -3.211 1.00 95.81 93 LYS A C 1
ATOM 735 O O . LYS A 1 93 ? 1.954 -6.731 -3.147 1.00 95.81 93 LYS A O 1
ATOM 740 N N . LEU A 1 94 ? 1.850 -8.886 -2.526 1.00 95.81 94 LEU A N 1
ATOM 741 C CA . LEU A 1 94 ? 0.728 -8.766 -1.605 1.00 95.81 94 LEU A CA 1
ATOM 742 C C . LEU A 1 94 ? 1.165 -8.946 -0.152 1.00 95.81 94 LEU A C 1
ATOM 744 O O . LEU A 1 94 ? 2.009 -9.797 0.181 1.00 95.81 94 LEU A O 1
ATOM 748 N N . ARG A 1 95 ? 0.506 -8.180 0.713 1.00 95.44 95 ARG A N 1
ATOM 749 C CA . ARG A 1 95 ? 0.551 -8.293 2.169 1.00 95.44 95 ARG A CA 1
ATOM 750 C C . ARG A 1 95 ? -0.861 -8.166 2.734 1.00 95.44 95 ARG A C 1
ATOM 752 O O . ARG A 1 95 ? -1.693 -7.449 2.196 1.00 95.44 95 ARG A O 1
ATOM 759 N N . TRP A 1 96 ? -1.105 -8.859 3.838 1.00 96.44 96 TRP A N 1
ATOM 760 C CA . TRP A 1 96 ? -2.268 -8.617 4.681 1.00 96.44 96 TRP A CA 1
ATOM 761 C C . TRP A 1 96 ? -1.859 -7.742 5.862 1.00 96.44 96 TRP A C 1
ATOM 763 O O . TRP A 1 96 ? -0.927 -8.083 6.595 1.00 96.44 96 TRP A O 1
ATOM 773 N N . PHE A 1 97 ? -2.557 -6.626 6.021 1.00 96.50 97 PHE A N 1
ATOM 774 C CA . PHE A 1 97 ? -2.449 -5.710 7.144 1.00 96.50 97 PHE A CA 1
ATOM 775 C C . PHE A 1 97 ? -3.689 -5.852 8.030 1.00 96.50 97 PHE A C 1
ATOM 777 O O . PHE A 1 97 ? -4.790 -6.063 7.521 1.00 96.50 97 PHE A O 1
ATOM 784 N N . ARG A 1 98 ? -3.525 -5.774 9.352 1.00 96.44 98 ARG A N 1
ATOM 785 C CA . ARG A 1 98 ? -4.644 -5.848 10.296 1.00 96.44 98 ARG A CA 1
ATOM 786 C C . ARG A 1 98 ? -4.850 -4.485 10.935 1.00 96.44 98 ARG A C 1
ATOM 788 O O . ARG A 1 98 ? -3.972 -4.031 11.659 1.00 96.44 98 ARG A O 1
ATOM 795 N N . ALA A 1 99 ? -6.011 -3.888 10.694 1.00 96.00 99 ALA A N 1
ATOM 796 C CA . ALA A 1 99 ? -6.413 -2.631 11.308 1.00 96.00 99 ALA A CA 1
ATOM 797 C C . ALA A 1 99 ? -7.114 -2.943 12.638 1.00 96.00 99 ALA A C 1
ATOM 799 O O . ALA A 1 99 ? -8.325 -3.122 12.686 1.00 96.00 99 ALA A O 1
ATOM 800 N N . ASP A 1 100 ? -6.335 -3.173 13.691 1.00 94.19 100 ASP A N 1
ATOM 801 C CA . ASP A 1 100 ? -6.759 -3.793 14.952 1.00 94.19 100 ASP A CA 1
ATOM 802 C C . ASP A 1 100 ? -7.441 -2.860 15.964 1.00 94.19 100 ASP A C 1
ATOM 804 O O . ASP A 1 100 ? -8.207 -3.336 16.803 1.00 94.19 100 ASP A O 1
ATOM 808 N N . THR A 1 101 ? -7.212 -1.557 15.871 1.00 94.81 101 THR A N 1
ATOM 809 C CA . THR A 1 101 ? -7.764 -0.520 16.740 1.00 94.81 101 THR A CA 1
ATOM 810 C C . THR A 1 101 ? -8.480 0.549 15.910 1.00 94.81 101 THR A C 1
ATOM 812 O O . THR A 1 101 ? -8.117 0.789 14.758 1.00 94.81 101 THR A O 1
ATOM 815 N N . PRO A 1 102 ? -9.531 1.192 16.448 1.00 97.56 102 PRO A N 1
ATOM 816 C CA . PRO A 1 102 ? -10.179 2.298 15.756 1.00 97.56 102 PRO A CA 1
ATOM 817 C C . PRO A 1 102 ? -9.220 3.471 15.527 1.00 97.56 102 PRO A C 1
ATOM 819 O O . PRO A 1 102 ? -8.471 3.860 16.426 1.00 97.56 102 PRO A O 1
ATOM 822 N N . GLY A 1 103 ? -9.295 4.072 14.343 1.00 98.00 103 GLY A N 1
ATOM 823 C CA . GLY A 1 103 ? -8.524 5.249 13.965 1.00 98.00 103 GLY A CA 1
ATOM 824 C C . GLY A 1 103 ? -7.804 5.107 12.629 1.00 98.00 103 GLY A C 1
ATOM 825 O O . GLY A 1 103 ? -8.050 4.189 11.848 1.00 98.00 103 GLY A O 1
ATOM 826 N N . ARG A 1 104 ? -6.924 6.070 12.350 1.00 98.44 104 ARG A N 1
ATOM 827 C CA . ARG A 1 104 ? -6.213 6.170 11.077 1.00 98.44 104 ARG A CA 1
ATOM 828 C C . ARG A 1 104 ? -4.887 5.427 11.109 1.00 98.44 104 ARG A C 1
ATOM 830 O O . ARG A 1 104 ? -4.018 5.748 11.915 1.00 98.44 104 ARG A O 1
ATOM 837 N N . TYR A 1 105 ? -4.710 4.540 10.143 1.00 98.44 105 TYR A N 1
ATOM 838 C CA . TYR A 1 105 ? -3.437 3.924 9.805 1.00 98.44 105 TYR A CA 1
ATOM 839 C C . TYR A 1 105 ? -2.863 4.536 8.535 1.00 98.44 105 TYR A C 1
ATOM 841 O O . TYR A 1 105 ? -3.606 4.883 7.612 1.00 98.44 105 TYR A O 1
ATOM 849 N N . MET A 1 106 ? -1.536 4.627 8.469 1.00 98.50 106 MET A N 1
ATOM 850 C CA . MET A 1 106 ? -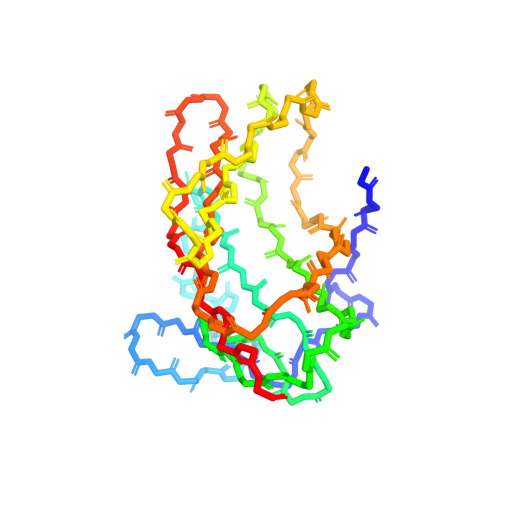0.823 4.991 7.246 1.00 98.50 106 MET A CA 1
ATOM 851 C C . MET A 1 106 ? 0.300 3.998 6.979 1.00 98.50 106 MET A C 1
ATOM 853 O O . MET A 1 106 ? 1.153 3.802 7.841 1.00 98.50 106 MET A O 1
ATOM 857 N N . THR A 1 107 ? 0.342 3.429 5.778 1.00 98.50 107 THR A N 1
ATOM 858 C CA . THR A 1 107 ? 1.406 2.496 5.379 1.00 98.50 107 THR A CA 1
ATOM 859 C C . THR A 1 107 ? 2.277 3.118 4.293 1.00 98.50 107 THR A C 1
ATOM 861 O O . THR A 1 107 ? 1.763 3.730 3.353 1.00 98.50 107 THR A O 1
ATOM 864 N N . MET A 1 108 ? 3.594 2.927 4.396 1.00 98.25 108 MET A N 1
ATOM 865 C CA . MET A 1 108 ? 4.581 3.228 3.353 1.00 98.25 108 MET A CA 1
ATOM 866 C C . MET A 1 108 ? 5.554 2.065 3.196 1.00 98.25 108 MET A C 1
ATOM 868 O O . MET A 1 108 ? 5.919 1.400 4.168 1.00 98.25 108 MET A O 1
ATOM 872 N N . VAL A 1 109 ? 6.040 1.866 1.974 1.00 97.94 109 VAL A N 1
ATOM 873 C CA . VAL A 1 109 ? 7.093 0.899 1.672 1.00 97.94 109 VAL A CA 1
ATOM 874 C C . VAL A 1 109 ? 8.308 1.608 1.093 1.00 97.94 109 VAL A C 1
ATOM 876 O O . VAL A 1 109 ? 8.173 2.552 0.321 1.00 97.94 109 VAL A O 1
ATOM 879 N N . THR A 1 110 ? 9.506 1.133 1.430 1.00 98.25 110 THR A N 1
ATOM 880 C CA . THR A 1 110 ? 10.727 1.476 0.696 1.00 98.25 110 THR A CA 1
ATOM 881 C C . THR A 1 110 ? 11.313 0.240 0.021 1.00 98.25 110 THR A C 1
ATOM 883 O O . THR A 1 110 ? 11.306 -0.850 0.599 1.00 98.25 110 THR A O 1
ATOM 886 N N . ILE A 1 111 ? 11.817 0.407 -1.205 1.00 98.25 111 ILE A N 1
ATOM 887 C CA . ILE A 1 111 ? 12.597 -0.600 -1.940 1.00 98.25 111 ILE A CA 1
ATOM 888 C C . ILE A 1 111 ? 13.932 0.034 -2.301 1.00 98.25 111 ILE A C 1
ATOM 890 O O . ILE A 1 111 ? 13.947 1.069 -2.962 1.00 98.25 111 ILE A O 1
ATOM 894 N N . ALA A 1 112 ? 15.040 -0.580 -1.874 1.00 96.62 112 ALA A N 1
ATOM 895 C CA . ALA A 1 112 ? 16.381 -0.011 -2.060 1.00 96.62 112 ALA A CA 1
ATOM 896 C C . ALA A 1 112 ? 16.455 1.461 -1.596 1.00 96.62 112 ALA A C 1
ATOM 898 O O . ALA A 1 112 ? 16.990 2.317 -2.291 1.00 96.62 112 ALA A O 1
ATOM 899 N N . ASP A 1 113 ? 15.843 1.744 -0.440 1.00 96.06 113 ASP A N 1
ATOM 900 C CA . ASP A 1 113 ? 15.746 3.077 0.176 1.00 96.06 113 ASP A CA 1
ATOM 901 C C . ASP A 1 113 ? 14.932 4.129 -0.600 1.00 96.06 113 ASP A C 1
ATOM 903 O O . ASP A 1 113 ? 14.800 5.261 -0.138 1.00 96.06 113 ASP A O 1
ATOM 907 N N . ILE A 1 114 ? 14.293 3.757 -1.713 1.00 97.56 114 ILE A N 1
ATOM 908 C CA . ILE A 1 114 ? 13.364 4.622 -2.448 1.00 97.56 114 ILE A CA 1
ATOM 909 C C . ILE A 1 114 ? 11.953 4.450 -1.860 1.00 97.56 114 ILE A C 1
ATOM 911 O O . ILE A 1 114 ? 11.472 3.314 -1.810 1.00 97.56 114 ILE A O 1
ATOM 915 N N . PRO A 1 115 ? 11.276 5.523 -1.411 1.00 97.50 115 PRO A N 1
ATOM 916 C CA . PRO A 1 115 ? 9.934 5.438 -0.837 1.00 97.50 115 PRO A CA 1
ATOM 917 C C . PRO A 1 115 ? 8.827 5.312 -1.891 1.00 97.50 115 PRO A C 1
ATOM 919 O O . PRO A 1 115 ? 8.947 5.819 -3.006 1.00 97.50 115 PRO A O 1
ATOM 922 N N . SER A 1 116 ? 7.727 4.664 -1.503 1.00 97.62 116 SER A N 1
ATOM 923 C CA . SER A 1 116 ? 6.448 4.668 -2.216 1.00 97.62 116 SER A CA 1
ATOM 924 C C . SER A 1 116 ? 5.586 5.880 -1.845 1.00 97.62 116 SER A C 1
ATOM 926 O O . SER A 1 116 ? 5.923 6.671 -0.964 1.00 97.62 116 SER A O 1
ATOM 928 N N . ASN A 1 117 ? 4.406 5.987 -2.461 1.00 97.12 117 ASN A N 1
ATOM 929 C CA . ASN A 1 117 ? 3.297 6.745 -1.880 1.00 97.12 117 ASN A CA 1
ATOM 930 C C . ASN A 1 117 ? 2.842 6.138 -0.536 1.00 97.12 117 ASN A C 1
ATOM 932 O O . ASN A 1 117 ? 3.192 5.002 -0.201 1.00 97.12 117 ASN A O 1
ATOM 936 N N . TYR A 1 118 ? 2.002 6.879 0.188 1.00 97.12 118 TYR A N 1
ATOM 937 C CA . TYR A 1 118 ? 1.277 6.375 1.353 1.00 97.12 118 TYR A CA 1
ATOM 938 C C . TYR A 1 118 ? -0.097 5.842 0.947 1.00 97.12 118 TYR A C 1
ATOM 940 O O . TYR A 1 118 ? -0.709 6.347 0.001 1.00 97.12 118 TYR A O 1
ATOM 948 N N . ILE A 1 119 ? -0.589 4.863 1.700 1.00 98.44 119 ILE A N 1
ATOM 949 C CA . ILE A 1 119 ? -2.009 4.498 1.732 1.00 98.44 119 ILE A CA 1
ATOM 950 C C . ILE A 1 119 ? -2.573 4.784 3.117 1.00 98.44 119 ILE A C 1
ATOM 952 O O . ILE A 1 119 ? -1.832 4.793 4.099 1.00 98.44 119 ILE A O 1
ATOM 956 N N . ILE A 1 120 ? -3.878 5.016 3.182 1.00 98.44 120 ILE A N 1
ATOM 957 C CA . ILE A 1 120 ? -4.599 5.337 4.408 1.00 98.44 120 ILE A CA 1
ATOM 958 C C . ILE A 1 120 ? -5.711 4.314 4.609 1.00 98.44 120 ILE A C 1
ATOM 960 O O . ILE A 1 120 ? -6.525 4.086 3.712 1.00 98.44 120 ILE A O 1
ATOM 964 N N . VAL A 1 121 ? -5.771 3.739 5.805 1.00 98.38 121 VAL A N 1
ATOM 965 C CA . VAL A 1 121 ? -6.893 2.909 6.245 1.00 98.38 121 VAL A CA 1
ATOM 966 C C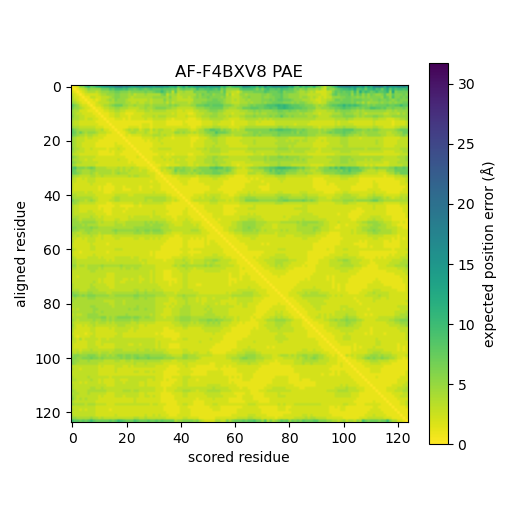 . VAL A 1 121 ? -7.497 3.559 7.479 1.00 98.38 121 VAL A C 1
ATOM 968 O O . VAL A 1 121 ? -6.838 3.644 8.511 1.00 98.38 121 VAL A O 1
ATOM 971 N N . ASP A 1 122 ? -8.744 4.009 7.381 1.00 98.38 122 ASP A N 1
ATOM 972 C CA . ASP A 1 122 ? -9.513 4.456 8.543 1.00 98.38 122 ASP A CA 1
ATOM 973 C C . ASP A 1 122 ? -10.327 3.270 9.086 1.00 98.38 122 ASP A C 1
ATOM 975 O O . ASP A 1 122 ? -11.203 2.727 8.406 1.00 98.38 122 ASP A O 1
ATOM 979 N N . ALA A 1 123 ? -10.009 2.839 10.306 1.00 97.62 123 ALA A N 1
ATOM 980 C CA . ALA A 1 123 ? -10.698 1.768 11.012 1.00 97.62 123 ALA A CA 1
ATOM 981 C C . ALA A 1 123 ? -11.787 2.334 11.928 1.00 97.62 123 ALA A C 1
ATOM 983 O O . ALA A 1 123 ? -11.495 3.192 12.766 1.00 97.62 123 ALA A O 1
ATOM 984 N N . ALA A 1 124 ? -13.022 1.855 11.785 1.00 93.81 124 ALA A N 1
ATOM 985 C CA . ALA A 1 124 ? -14.177 2.307 12.564 1.00 93.81 124 ALA A CA 1
ATOM 986 C C . ALA A 1 124 ? -15.044 1.144 13.054 1.00 93.81 124 ALA A C 1
ATOM 988 O O . ALA A 1 124 ? -15.011 0.063 12.422 1.00 93.81 124 ALA A O 1
#

pLDDT: mean 95.57, std 3.5, range [73.75, 98.5]

Secondary structure (DSSP, 8-state):
-EEE-TTTS--SEEEETTEEEEHHHHHHH---SS-EEEEEETTEEESEEEE-TTEEEEEEEEE-SSEEEEEEEE-TTS-EEEEEEEEEPSEEEEEEEEE-SSEEEEEEEEETTEE---EEEEE-

Radius of gyration: 13.94 Å; Cα contacts (8 Å, |Δi|>4): 304; chains: 1; bounding box: 31×25×39 Å

Foldseek 3Di:
DDADDCVVPPAQWEDDPNDTDGSVVCVVPPPLQAKAKFWQDNNGTHLEDEDAAFDKTKMKMFDSAWFWKKKWKQAQVRDIDIDTPGIDHGDMDMDIDTNHDAAKMKMWMHGNNGIYDIGIYGHD

Solvent-accessible surface area (backbone atoms only — not comparable to full-atom values): 6613 Å² total; per-residue (Å²): 124,46,82,47,66,55,89,85,64,61,51,68,24,34,55,54,97,92,41,77,29,44,42,84,57,39,71,75,67,56,78,67,77,56,35,38,50,29,39,52,53,98,81,14,34,28,45,66,49,77,44,54,46,60,37,79,44,42,35,36,35,40,33,53,53,72,24,47,29,36,39,39,39,34,40,62,88,73,50,71,50,77,46,78,73,46,74,41,64,59,46,41,34,37,46,82,44,70,41,67,55,67,37,52,32,39,41,38,42,26,46,65,84,40,63,31,50,65,27,38,41,40,18,85

Nearest PDB structures (foldseek):
  4xed-assembly1_A  TM=5.895E-01  e=7.027E-04  Thermoplasmatales archaeon SCGC AB-540-F20
  7ouv-assembly1_B  TM=6.724E-01  e=1.801E-02  Homo sapiens
  7p0e-assembly1_B  TM=6.556E-01  e=2.018E-02  Homo sapiens
  7ouu-assembly1_A  TM=5.687E-01  e=1.519E-02  Homo sapiens
  6wdp-assembly1_A  TM=4.595E-01  e=1.479E-01  Homo sapiens

Mean predicted aligned error: 2.84 Å

Sequence (1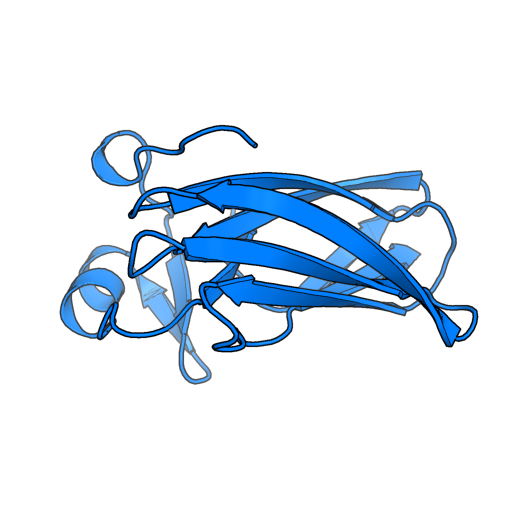24 aa):
MLTYDVQTAPPSAVYYSGSYLPWTSFYQVFSANAPALWISSSLGWAWYATSPAGSWVQELMYVPVTGSMKVYDLYPDGTTRYVNYGFATPGYKLRWFRADTPGRYMTMVTIADIPSNYIIVDAA

Organism: Methanothrix soehngenii (strain ATCC 5969 / DSM 3671 / JCM 10134 / NBRC 103675 / OCM 69 / GP-6) (NCBI:txid990316)